Protein AF-A0A966XBM2-F1 (afdb_monomer)

pLDDT: mean 70.13, std 20.39, range [34.88, 97.75]

Mean predicted aligned error: 19.67 Å

Structure (mmCIF, N/CA/C/O backbone):
data_AF-A0A966XBM2-F1
#
_entry.id   AF-A0A966XBM2-F1
#
loop_
_atom_site.group_PDB
_atom_site.id
_atom_site.type_symbol
_atom_site.label_atom_id
_atom_site.label_alt_id
_atom_site.label_comp_id
_atom_site.label_asym_id
_atom_site.label_entity_id
_atom_site.label_seq_id
_atom_site.pdbx_PDB_ins_code
_atom_site.Cartn_x
_atom_site.Cartn_y
_atom_site.Cartn_z
_atom_site.occupancy
_atom_site.B_iso_or_equiv
_atom_site.auth_seq_id
_atom_site.auth_comp_id
_atom_site.auth_asym_id
_atom_site.auth_atom_id
_atom_site.pdbx_PDB_model_num
ATOM 1 N N . MET A 1 1 ? -5.635 20.442 56.366 1.00 36.25 1 MET A N 1
ATOM 2 C CA . MET A 1 1 ? -6.060 20.125 54.987 1.00 36.25 1 MET A CA 1
ATOM 3 C C . MET A 1 1 ? -4.787 20.020 54.170 1.00 36.25 1 MET A C 1
ATOM 5 O O . MET A 1 1 ? -4.228 21.053 53.834 1.00 36.25 1 MET A O 1
ATOM 9 N N . LEU A 1 2 ? -4.229 18.814 54.021 1.00 38.84 2 LEU A N 1
ATOM 10 C CA . LEU A 1 2 ? -3.021 18.627 53.216 1.00 38.84 2 LEU A CA 1
ATOM 11 C C . LEU A 1 2 ? -3.445 18.593 51.749 1.00 38.84 2 LEU A C 1
ATOM 13 O O . LEU A 1 2 ? -4.260 17.756 51.370 1.00 38.84 2 LEU A O 1
ATOM 17 N N . ASN A 1 3 ? -2.916 19.532 50.966 1.00 36.84 3 ASN A N 1
ATOM 18 C CA . ASN A 1 3 ? -2.888 19.429 49.517 1.00 36.84 3 ASN A CA 1
ATOM 19 C C . ASN A 1 3 ? -2.115 18.153 49.181 1.00 36.84 3 ASN A C 1
ATOM 21 O O . ASN A 1 3 ? -0.899 18.106 49.358 1.00 36.84 3 ASN A O 1
ATOM 25 N N . ASP A 1 4 ? -2.828 17.119 48.744 1.00 43.00 4 ASP A N 1
ATOM 26 C CA . ASP A 1 4 ? -2.216 16.023 48.007 1.00 43.00 4 ASP A CA 1
ATOM 27 C C . ASP A 1 4 ? -1.778 16.629 46.669 1.00 43.00 4 ASP A C 1
ATOM 29 O O . ASP A 1 4 ? -2.571 16.774 45.735 1.00 43.00 4 ASP A O 1
ATOM 33 N N . ASP A 1 5 ? -0.531 17.099 46.617 1.00 43.91 5 ASP A N 1
ATOM 34 C CA . ASP A 1 5 ? 0.162 17.397 45.370 1.00 43.91 5 ASP A CA 1
ATOM 35 C C . ASP A 1 5 ? 0.283 16.073 44.613 1.00 43.91 5 ASP A C 1
ATOM 37 O O . ASP A 1 5 ? 1.279 15.351 44.705 1.00 43.91 5 ASP A O 1
ATOM 41 N N . VAL A 1 6 ? -0.780 15.721 43.887 1.00 52.34 6 VAL A N 1
ATOM 42 C CA . VAL A 1 6 ? -0.784 14.605 42.952 1.00 52.34 6 VAL A CA 1
ATOM 43 C C . VAL A 1 6 ? 0.247 14.951 41.888 1.00 52.34 6 VAL A C 1
ATOM 45 O O . VAL A 1 6 ? -0.038 15.682 40.940 1.00 52.34 6 VAL A O 1
ATOM 48 N N . GLN A 1 7 ? 1.475 14.467 42.070 1.00 55.94 7 GLN A N 1
ATOM 49 C CA . GLN A 1 7 ? 2.556 14.673 41.120 1.00 55.94 7 GLN A CA 1
ATOM 50 C C . GLN A 1 7 ? 2.148 14.026 39.798 1.00 55.94 7 GLN A C 1
ATOM 52 O O . GLN A 1 7 ? 2.191 12.808 39.629 1.00 55.94 7 GLN A O 1
ATOM 57 N N . THR A 1 8 ? 1.693 14.840 38.852 1.00 58.38 8 THR A N 1
ATOM 58 C CA . THR A 1 8 ? 1.350 14.376 37.513 1.00 58.38 8 THR A CA 1
ATOM 59 C C . THR A 1 8 ? 2.615 14.331 36.675 1.00 58.38 8 THR A C 1
ATOM 61 O O . THR A 1 8 ? 3.201 15.374 36.378 1.00 58.38 8 THR A O 1
ATOM 64 N N . ARG A 1 9 ? 3.041 13.135 36.266 1.00 66.12 9 ARG A N 1
ATOM 65 C CA . ARG A 1 9 ? 4.157 12.983 35.327 1.00 66.12 9 ARG A CA 1
ATOM 66 C C . ARG A 1 9 ? 3.610 12.932 33.908 1.00 66.12 9 ARG A C 1
ATOM 68 O O . ARG A 1 9 ? 2.680 12.178 33.634 1.00 66.12 9 ARG A O 1
ATOM 75 N N . LEU A 1 10 ? 4.205 13.715 33.011 1.00 65.00 10 LEU A N 1
ATOM 76 C CA . LEU A 1 10 ? 3.988 13.581 31.573 1.00 65.00 10 LEU A CA 1
ATOM 77 C C . LEU A 1 10 ? 4.766 12.357 31.089 1.00 65.00 10 LEU A C 1
ATOM 79 O O . LEU A 1 10 ? 5.995 12.328 31.145 1.00 65.00 10 LEU A O 1
ATOM 83 N N . VAL A 1 11 ? 4.038 11.329 30.673 1.00 66.69 11 VAL A N 1
ATOM 84 C CA . VAL A 1 11 ? 4.583 10.052 30.196 1.00 66.69 11 VAL A CA 1
ATOM 85 C C . VAL A 1 11 ? 3.959 9.724 28.847 1.00 66.69 11 VAL A C 1
ATOM 87 O O . VAL A 1 11 ? 2.851 10.173 28.548 1.00 66.69 11 VAL A O 1
ATOM 90 N N . THR A 1 12 ? 4.643 8.960 28.001 1.00 71.69 12 THR A N 1
ATOM 91 C CA . THR A 1 12 ? 4.055 8.562 26.713 1.00 71.69 12 THR A CA 1
ATOM 92 C C . THR A 1 12 ? 2.796 7.717 26.928 1.00 71.69 12 THR A C 1
ATOM 94 O O . THR A 1 12 ? 2.625 7.088 27.970 1.00 71.69 12 THR A O 1
ATOM 97 N N . VAL A 1 13 ? 1.903 7.652 25.935 1.00 68.75 13 VAL A N 1
ATOM 98 C CA . VAL A 1 13 ? 0.671 6.838 26.034 1.00 68.75 13 VAL A CA 1
ATOM 99 C C . VAL A 1 13 ? 0.975 5.370 26.383 1.00 68.75 13 VAL A C 1
ATOM 101 O O . VAL A 1 13 ? 0.217 4.739 27.119 1.00 68.75 13 VAL A O 1
ATOM 104 N N . THR A 1 14 ? 2.089 4.831 25.881 1.00 69.06 14 THR A N 1
ATOM 105 C CA . THR A 1 14 ? 2.531 3.458 26.165 1.00 69.06 14 THR A CA 1
ATOM 106 C C . THR A 1 14 ? 3.013 3.308 27.605 1.00 69.06 14 THR A C 1
ATOM 108 O O . THR A 1 14 ? 2.628 2.361 28.281 1.00 69.06 14 THR A O 1
ATOM 111 N N . GLU A 1 15 ? 3.800 4.255 28.111 1.00 69.44 15 GLU A N 1
ATOM 112 C CA . GLU A 1 15 ? 4.239 4.238 29.512 1.00 69.44 15 GLU A CA 1
ATOM 113 C C . GLU A 1 15 ? 3.067 4.459 30.471 1.00 69.44 15 GLU A C 1
ATOM 115 O O . GLU A 1 15 ? 2.986 3.803 31.505 1.00 69.44 15 GLU A O 1
ATOM 120 N N . ALA A 1 16 ? 2.114 5.315 30.102 1.00 67.75 16 ALA A N 1
ATOM 121 C CA . ALA A 1 16 ? 0.881 5.516 30.850 1.00 67.75 16 ALA A CA 1
ATOM 122 C C . ALA A 1 16 ? 0.055 4.226 30.943 1.00 67.75 16 ALA A C 1
ATOM 124 O O . ALA A 1 16 ? -0.470 3.914 32.007 1.00 67.75 16 ALA A O 1
ATOM 125 N N . ALA A 1 17 ? -0.020 3.444 29.862 1.00 71.44 17 ALA A N 1
ATOM 126 C CA . ALA A 1 17 ? -0.691 2.146 29.860 1.00 71.44 17 ALA A CA 1
ATOM 127 C C . ALA A 1 17 ? -0.042 1.170 30.858 1.00 71.44 17 ALA A C 1
ATOM 129 O O . ALA A 1 17 ? -0.748 0.527 31.634 1.00 71.44 17 ALA A O 1
ATOM 130 N N . THR A 1 18 ? 1.293 1.134 30.900 1.00 72.81 18 THR A N 1
ATOM 131 C CA . THR A 1 18 ? 2.054 0.312 31.852 1.00 72.81 18 THR A CA 1
ATOM 132 C C . THR A 1 18 ? 1.859 0.771 33.297 1.00 72.81 18 THR A C 1
ATOM 134 O O . THR A 1 18 ? 1.573 -0.049 34.164 1.00 72.81 18 THR A O 1
ATOM 137 N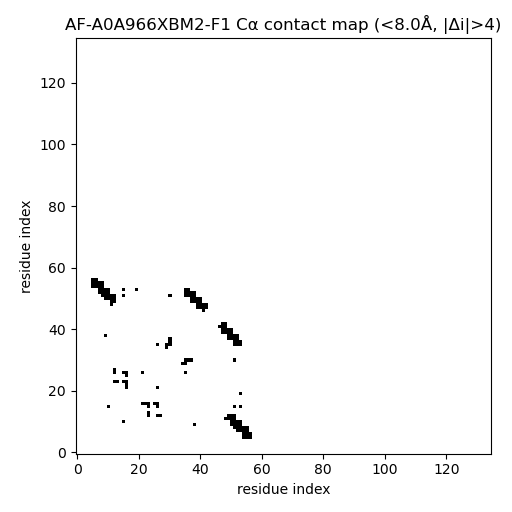 N . ILE A 1 19 ? 1.966 2.077 33.563 1.00 69.12 19 ILE A N 1
ATOM 138 C CA . ILE A 1 19 ? 1.825 2.646 34.915 1.00 69.12 19 ILE A CA 1
ATOM 139 C C . ILE A 1 19 ? 0.404 2.438 35.446 1.00 69.12 19 ILE A C 1
ATOM 141 O O . ILE A 1 19 ? 0.215 2.094 36.607 1.00 69.12 19 ILE A O 1
ATOM 145 N N . MET A 1 20 ? -0.601 2.619 34.590 1.00 68.88 20 MET A N 1
ATOM 146 C CA . MET A 1 20 ? -2.011 2.494 34.958 1.00 68.88 20 MET A CA 1
ATOM 147 C C . MET A 1 20 ? -2.544 1.057 34.851 1.00 68.88 20 MET A C 1
ATOM 149 O O . MET A 1 20 ? -3.743 0.858 35.043 1.00 68.88 20 MET A O 1
ATOM 153 N N . GLN A 1 21 ? -1.690 0.087 34.493 1.00 68.44 21 GLN A N 1
ATOM 154 C CA . GLN A 1 21 ? -2.044 -1.320 34.262 1.00 68.44 21 GLN A CA 1
ATOM 155 C C . GLN A 1 21 ? -3.293 -1.491 33.379 1.00 68.44 21 GLN A C 1
ATOM 157 O O . GLN A 1 21 ? -4.166 -2.320 33.635 1.00 68.44 21 GLN A O 1
ATOM 162 N N . CYS A 1 22 ? -3.411 -0.672 32.335 1.00 74.06 22 CYS A N 1
ATOM 163 C CA . CYS A 1 22 ? -4.566 -0.684 31.442 1.00 74.06 22 CYS A CA 1
ATOM 164 C C . CYS A 1 22 ? -4.129 -0.678 29.978 1.00 74.06 22 CYS A C 1
ATOM 166 O O . CYS A 1 22 ? -2.986 -0.372 29.653 1.00 74.06 22 CYS A O 1
ATOM 168 N N . SER A 1 23 ? -5.037 -1.024 29.065 1.00 74.38 23 SER A N 1
ATOM 169 C CA . SER A 1 23 ? -4.712 -1.007 27.639 1.00 74.38 23 SER A CA 1
ATOM 170 C C . SER A 1 23 ? -4.445 0.419 27.140 1.00 74.38 23 SER A C 1
ATOM 172 O O . SER A 1 23 ? -5.081 1.381 27.575 1.00 74.38 23 SER A O 1
ATOM 174 N N . VAL A 1 24 ? -3.562 0.557 26.146 1.00 73.69 24 VAL A N 1
ATOM 175 C CA . VAL A 1 24 ? -3.304 1.827 25.433 1.00 73.69 24 VAL A CA 1
ATOM 176 C C . VAL A 1 24 ? -4.606 2.455 24.919 1.00 73.69 24 VAL A C 1
ATOM 178 O O . VAL A 1 24 ? -4.778 3.674 24.939 1.00 73.69 24 VAL A O 1
ATOM 181 N N . GLU A 1 25 ? -5.560 1.627 24.496 1.00 69.94 25 GLU A N 1
ATOM 182 C CA . GLU A 1 25 ? -6.883 2.073 24.066 1.00 69.94 25 GLU A CA 1
ATOM 183 C C . GLU A 1 25 ? -7.703 2.670 25.216 1.00 69.94 25 GLU A C 1
ATOM 185 O O . GLU A 1 25 ? -8.368 3.690 25.032 1.00 69.94 25 GLU A O 1
ATOM 190 N N . THR A 1 26 ? -7.598 2.108 26.422 1.00 71.81 26 THR A N 1
ATOM 191 C CA . THR A 1 26 ? -8.219 2.670 27.627 1.00 71.81 26 THR A CA 1
ATOM 192 C C . THR A 1 26 ? -7.622 4.030 27.969 1.00 71.81 26 THR A C 1
ATOM 194 O O . THR A 1 26 ? -8.379 4.957 28.260 1.00 71.81 26 THR A O 1
ATOM 197 N N . VAL A 1 27 ? -6.300 4.192 27.853 1.00 73.19 27 VAL A N 1
ATOM 198 C CA . VAL A 1 27 ? -5.632 5.492 28.035 1.00 73.19 27 VAL A CA 1
ATOM 199 C C . VAL A 1 27 ? -6.121 6.502 26.991 1.00 73.19 27 VAL A C 1
ATOM 201 O O . VAL A 1 27 ? -6.542 7.600 27.349 1.00 73.19 27 VAL A O 1
ATOM 204 N N . ARG A 1 28 ? -6.179 6.128 25.705 1.00 73.75 28 ARG A N 1
ATOM 205 C CA . ARG A 1 28 ? -6.711 6.992 24.630 1.00 73.75 28 ARG A CA 1
ATOM 206 C C . ARG A 1 28 ? -8.189 7.331 24.811 1.00 73.75 28 ARG A C 1
ATOM 208 O O . ARG A 1 28 ? -8.612 8.436 24.484 1.00 73.75 28 ARG A O 1
ATOM 215 N N . ARG A 1 29 ? -8.997 6.390 25.301 1.00 71.88 29 ARG A N 1
ATOM 216 C CA . ARG A 1 29 ? -10.410 6.623 25.627 1.00 71.88 29 ARG A CA 1
ATOM 217 C C . ARG A 1 29 ? -10.540 7.628 26.767 1.00 71.88 29 ARG A C 1
ATOM 219 O O . ARG A 1 29 ? -11.332 8.549 26.636 1.00 71.88 29 ARG A O 1
ATOM 226 N N . ARG A 1 30 ? -9.723 7.497 27.817 1.00 71.75 30 ARG A N 1
ATOM 227 C CA . ARG A 1 30 ? -9.696 8.426 28.959 1.00 71.75 30 ARG A CA 1
ATOM 228 C C . ARG A 1 30 ? -9.177 9.820 28.592 1.00 71.75 30 ARG A C 1
ATOM 230 O O . ARG A 1 30 ? -9.670 10.804 29.130 1.00 71.75 30 ARG A O 1
ATOM 237 N N . LEU A 1 31 ? -8.242 9.910 27.646 1.00 76.06 31 LEU A N 1
ATOM 238 C CA . LEU A 1 31 ? -7.826 11.179 27.040 1.00 76.06 31 LEU A CA 1
ATOM 239 C C . LEU A 1 31 ? -8.974 11.838 26.262 1.00 76.06 31 LEU A C 1
ATOM 241 O O . LEU A 1 31 ? -9.220 13.029 26.409 1.00 76.06 31 LEU A O 1
ATOM 245 N N . ARG A 1 32 ? -9.703 11.059 25.450 1.00 71.38 32 ARG A N 1
ATOM 246 C CA . ARG A 1 32 ? -10.858 11.558 24.682 1.00 71.38 32 ARG A CA 1
ATOM 247 C C . ARG A 1 32 ? -12.032 11.965 25.570 1.00 71.38 32 ARG A C 1
ATOM 249 O O . ARG A 1 32 ? -12.725 12.914 25.233 1.00 71.38 32 ARG A O 1
ATOM 256 N N . SER A 1 33 ? -12.253 11.270 26.686 1.00 72.00 33 SER A N 1
ATOM 257 C CA . SER A 1 33 ? -13.309 11.601 27.649 1.00 72.00 33 SER A CA 1
ATOM 258 C C . SER A 1 33 ? -12.940 12.748 28.594 1.00 72.00 33 SER A C 1
ATOM 260 O O . SER A 1 33 ? -13.733 13.073 29.470 1.00 72.00 33 SER A O 1
ATOM 262 N N . GLY A 1 34 ? -11.741 13.333 28.464 1.00 65.06 34 GLY A N 1
ATOM 263 C CA . GLY A 1 34 ? -11.263 14.415 29.333 1.00 65.06 34 GLY A CA 1
ATOM 264 C C . GLY A 1 34 ? -10.953 13.978 30.768 1.00 65.06 34 GLY A C 1
ATOM 265 O O . GLY A 1 34 ? -10.727 14.816 31.631 1.00 65.06 34 GLY A O 1
ATOM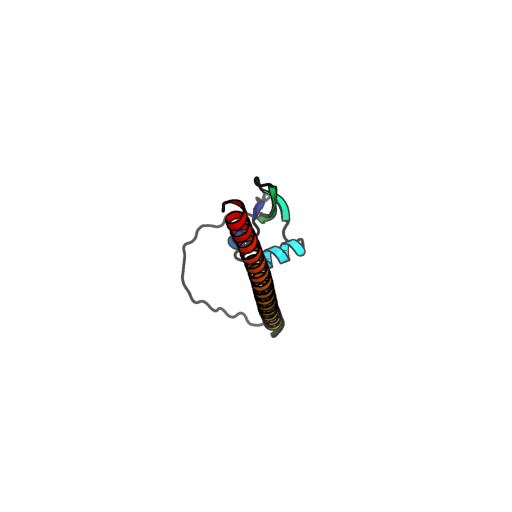 266 N N . THR A 1 35 ? -10.940 12.669 31.037 1.00 68.00 35 THR A N 1
ATOM 267 C CA . THR A 1 35 ? -10.627 12.100 32.357 1.00 68.00 35 THR A CA 1
ATOM 268 C C . THR A 1 35 ? -9.119 12.049 32.614 1.00 68.00 35 THR A C 1
ATOM 270 O O . THR A 1 35 ? -8.687 12.025 33.761 1.00 68.00 35 THR A O 1
ATOM 273 N N . LEU A 1 36 ? -8.312 12.024 31.549 1.00 68.69 36 LEU A N 1
ATOM 274 C CA . LEU A 1 36 ? -6.863 12.210 31.596 1.00 68.69 36 LEU A CA 1
ATOM 275 C C . LEU A 1 36 ? -6.485 13.432 30.764 1.00 68.69 36 LEU A C 1
ATOM 277 O O . LEU A 1 36 ? -7.001 13.623 29.662 1.00 68.69 36 LEU A O 1
ATOM 281 N N . THR A 1 37 ? -5.532 14.214 31.260 1.00 68.31 37 THR A N 1
ATOM 282 C CA . THR A 1 37 ? -5.020 15.385 30.546 1.00 68.31 37 THR A CA 1
ATOM 283 C C . THR A 1 37 ? -3.862 14.964 29.648 1.00 68.31 37 THR A C 1
ATOM 285 O O . THR A 1 37 ? -2.832 14.487 30.122 1.00 68.31 37 THR A O 1
ATOM 288 N N . GLY A 1 38 ? -4.028 15.121 28.336 1.00 66.94 38 GLY A N 1
ATOM 289 C CA . GLY A 1 38 ? -2.974 14.887 27.352 1.00 66.94 38 GLY A CA 1
ATOM 290 C C . GLY A 1 38 ? -2.408 16.201 26.838 1.00 66.94 38 GLY A C 1
ATOM 291 O O . GLY A 1 38 ? -3.165 17.099 26.477 1.00 66.94 38 GLY A O 1
ATOM 292 N N . ARG A 1 39 ? -1.084 16.305 26.761 1.00 65.19 39 ARG A N 1
ATOM 293 C CA . ARG A 1 39 ? -0.384 17.397 26.089 1.00 65.19 39 ARG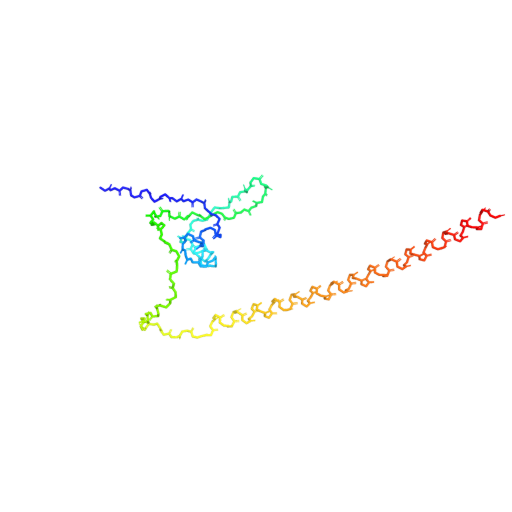 A CA 1
ATOM 294 C C . ARG A 1 39 ? 0.297 16.845 24.843 1.00 65.19 39 ARG A C 1
ATOM 296 O O . ARG A 1 39 ? 1.010 15.847 24.911 1.00 65.19 39 ARG A O 1
ATOM 303 N N . ARG A 1 40 ? 0.075 17.490 23.698 1.00 58.09 40 ARG A N 1
ATOM 304 C CA . ARG A 1 40 ? 0.917 17.267 22.519 1.00 58.09 40 ARG A CA 1
ATOM 305 C C . ARG A 1 40 ? 2.269 17.899 22.795 1.00 58.09 40 ARG A C 1
ATOM 307 O O . ARG A 1 40 ? 2.326 19.100 23.060 1.00 58.09 40 ARG A O 1
ATOM 314 N N . ASP A 1 41 ? 3.309 17.085 22.767 1.00 58.81 41 ASP A N 1
ATOM 315 C CA . ASP A 1 41 ? 4.680 17.541 22.909 1.00 58.81 41 ASP A CA 1
ATOM 316 C C . ASP A 1 41 ? 5.456 17.240 21.628 1.00 58.81 41 ASP A C 1
ATOM 318 O O . ASP A 1 41 ? 5.126 16.315 20.879 1.00 58.81 41 ASP A O 1
ATOM 322 N N . VAL A 1 42 ? 6.468 18.049 21.348 1.00 53.53 42 VAL A N 1
ATOM 323 C CA . VAL A 1 42 ? 7.355 17.832 20.207 1.00 53.53 42 VAL A CA 1
ATOM 324 C C . VAL A 1 42 ? 8.621 17.212 20.770 1.00 53.53 42 VAL A C 1
ATOM 326 O O . VAL A 1 42 ? 9.393 17.871 21.462 1.00 53.53 42 VAL A O 1
ATOM 329 N N . ASN A 1 43 ? 8.838 15.927 20.491 1.00 58.91 43 ASN A N 1
ATOM 330 C CA . ASN A 1 43 ? 10.074 15.270 20.904 1.00 58.91 43 ASN A CA 1
ATOM 331 C C . ASN A 1 43 ? 11.275 15.961 20.240 1.00 58.91 43 ASN A C 1
ATOM 333 O O . ASN A 1 43 ? 11.146 16.511 19.148 1.00 58.91 43 ASN A O 1
ATOM 337 N N . GLY A 1 44 ? 12.468 15.859 20.839 1.00 48.06 44 GLY A N 1
ATOM 338 C CA . GLY A 1 44 ? 13.704 16.503 20.353 1.00 48.06 44 GLY A CA 1
ATOM 339 C C . GLY A 1 44 ? 14.135 16.165 18.913 1.00 48.06 44 GLY A C 1
ATOM 340 O O . GLY A 1 44 ? 15.082 16.748 18.403 1.00 48.06 44 GLY A O 1
ATOM 341 N N . THR A 1 45 ? 13.434 15.250 18.237 1.00 59.34 45 THR A N 1
ATOM 342 C CA . THR A 1 45 ? 13.583 14.899 16.813 1.00 59.34 45 THR A CA 1
ATOM 343 C C . THR A 1 45 ? 12.537 15.581 15.908 1.00 59.34 45 THR A C 1
ATOM 345 O O . THR A 1 45 ? 12.394 15.208 14.747 1.00 59.34 45 THR A O 1
ATOM 348 N N . GLY A 1 46 ? 11.748 16.530 16.426 1.00 47.38 46 GLY A N 1
ATOM 349 C CA . GLY A 1 46 ? 10.710 17.250 15.677 1.00 47.38 46 GLY A CA 1
ATOM 350 C C . GLY A 1 46 ? 9.426 16.452 15.409 1.00 47.38 46 GLY A C 1
ATOM 351 O O . GLY A 1 46 ? 8.610 16.872 14.596 1.00 47.38 46 GLY A O 1
ATOM 352 N N . ARG A 1 47 ? 9.232 15.294 16.061 1.00 48.62 47 ARG A N 1
ATOM 353 C CA . ARG A 1 47 ? 8.013 14.475 15.924 1.00 48.62 47 ARG A CA 1
ATOM 354 C C . ARG A 1 47 ? 7.017 14.773 17.036 1.00 48.62 47 ARG A C 1
ATOM 356 O O . ARG A 1 47 ? 7.382 14.773 18.210 1.00 48.62 47 ARG A O 1
ATOM 363 N N . GLU A 1 48 ? 5.756 14.950 16.654 1.00 53.09 48 GLU A N 1
ATOM 364 C CA . GLU A 1 48 ? 4.641 15.110 17.586 1.00 53.09 48 GLU A CA 1
ATOM 365 C C . GLU A 1 48 ? 4.386 13.802 18.344 1.00 53.09 48 GLU A C 1
ATOM 367 O O . GLU A 1 48 ? 4.054 12.770 17.750 1.00 53.09 48 GLU A O 1
ATOM 372 N N . VAL A 1 49 ? 4.527 13.840 19.667 1.00 58.41 49 VAL A N 1
ATOM 373 C CA . VAL A 1 49 ? 4.229 12.722 20.561 1.00 58.41 49 VAL A CA 1
ATOM 374 C C . VAL A 1 49 ? 3.194 13.164 21.588 1.00 58.41 49 VAL A C 1
ATOM 376 O O . VAL A 1 49 ? 3.255 14.245 22.166 1.00 58.41 49 VAL A O 1
ATOM 379 N N . TRP A 1 50 ? 2.184 12.321 21.787 1.00 60.38 50 TRP A N 1
ATOM 380 C CA . TRP A 1 50 ? 1.155 12.555 22.792 1.00 60.38 50 TRP A CA 1
ATOM 381 C C . TRP A 1 50 ? 1.674 12.136 24.166 1.00 60.38 50 TRP A C 1
ATOM 383 O O . TRP A 1 50 ? 1.850 10.943 24.434 1.00 60.38 50 TRP A O 1
ATOM 393 N N . SER A 1 51 ? 1.877 13.123 25.031 1.00 65.56 51 SER A N 1
ATOM 394 C CA . SER A 1 51 ? 2.247 12.940 26.430 1.00 65.56 51 SER A CA 1
ATOM 395 C C . SER A 1 51 ? 0.991 12.980 27.297 1.00 65.56 51 SER A C 1
ATOM 397 O O . SER A 1 51 ? 0.132 13.844 27.137 1.00 65.56 51 SER A O 1
ATOM 399 N N . VAL A 1 52 ? 0.855 12.031 28.214 1.00 64.50 52 VAL A N 1
ATOM 400 C CA . VAL A 1 52 ? -0.288 11.875 29.118 1.00 64.50 52 VAL A CA 1
ATOM 401 C C . VAL A 1 52 ? 0.164 12.223 30.524 1.00 64.50 52 VAL A C 1
ATOM 403 O O . VAL A 1 52 ? 1.145 11.664 31.010 1.00 64.50 52 VAL A O 1
ATOM 406 N N . ALA A 1 53 ? -0.546 13.138 31.176 1.00 63.41 53 ALA A N 1
ATOM 407 C CA . ALA A 1 53 ? -0.360 13.427 32.587 1.00 63.41 53 ALA A CA 1
ATOM 408 C C . ALA A 1 53 ? -0.995 12.293 33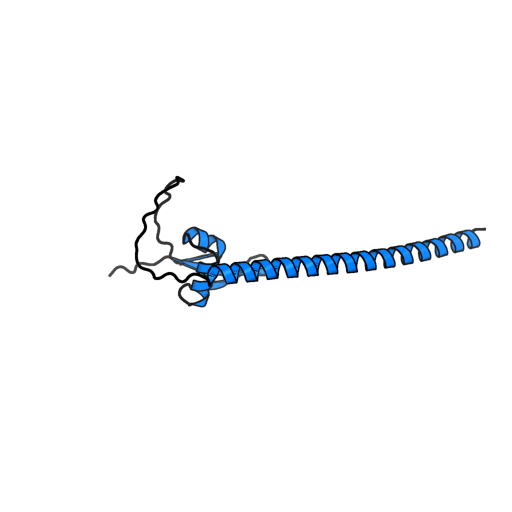.401 1.00 63.41 53 ALA A C 1
ATOM 410 O O . ALA A 1 53 ? -2.220 12.184 33.481 1.00 63.41 53 ALA A O 1
ATOM 411 N N . VAL A 1 54 ? -0.160 11.420 33.963 1.00 62.19 54 VAL A N 1
ATOM 412 C CA . VAL A 1 54 ? -0.606 10.321 34.827 1.00 62.19 54 VAL A CA 1
ATOM 413 C C . VAL A 1 54 ? -0.341 10.707 36.282 1.00 62.19 54 VAL A C 1
ATOM 415 O O . VAL A 1 54 ? 0.769 11.159 36.581 1.00 62.19 54 VAL A O 1
ATOM 418 N N . PRO A 1 55 ? -1.323 10.552 37.191 1.00 59.38 55 PRO A N 1
ATOM 419 C CA . PRO A 1 55 ? -1.101 10.758 38.615 1.00 59.38 55 PRO A CA 1
ATOM 420 C C . PRO A 1 55 ? -0.115 9.703 39.128 1.00 59.38 55 PRO A C 1
ATOM 422 O O . PRO A 1 55 ? -0.392 8.504 39.080 1.00 59.38 55 PRO A O 1
ATOM 425 N N . VAL A 1 56 ? 1.058 10.140 39.588 1.00 54.66 56 VAL A N 1
ATOM 426 C CA . VAL A 1 56 ? 2.045 9.260 40.214 1.00 54.66 56 VAL A CA 1
ATOM 427 C C . VAL A 1 56 ? 1.622 9.065 41.664 1.00 54.66 56 VAL A C 1
ATOM 429 O O . VAL A 1 56 ? 2.095 9.757 42.557 1.00 54.66 56 VAL A O 1
ATOM 432 N N . THR A 1 57 ? 0.709 8.133 41.924 1.00 46.56 57 THR A N 1
ATOM 433 C CA . THR A 1 57 ? 0.601 7.575 43.276 1.00 46.56 57 THR A CA 1
ATOM 434 C C . THR A 1 57 ? 1.788 6.634 43.479 1.00 46.56 57 THR A C 1
ATOM 436 O O . THR A 1 57 ? 1.901 5.653 42.736 1.00 46.56 57 THR A O 1
ATOM 439 N N . PRO A 1 58 ? 2.697 6.899 44.432 1.00 42.00 58 PRO A N 1
ATOM 440 C CA . PRO A 1 58 ? 3.784 5.982 44.721 1.00 42.00 58 PRO A CA 1
ATOM 441 C C . PRO A 1 58 ? 3.193 4.759 45.423 1.00 42.00 58 PRO A C 1
ATOM 443 O O . PRO A 1 58 ? 2.753 4.838 46.566 1.00 42.00 58 PRO A O 1
ATOM 446 N N . SER A 1 59 ? 3.159 3.610 44.756 1.00 39.06 59 SER A N 1
ATOM 447 C CA . SER A 1 59 ? 2.945 2.345 45.458 1.00 39.06 59 SER A CA 1
ATOM 448 C C . SER A 1 59 ? 3.718 1.220 44.778 1.00 39.06 59 SER A C 1
ATOM 450 O O . SER A 1 59 ? 3.926 1.265 43.564 1.00 39.06 59 SER A O 1
ATOM 452 N N . PRO A 1 60 ? 4.293 0.313 45.578 1.00 41.03 60 PRO A N 1
ATOM 453 C CA . PRO A 1 60 ? 5.682 -0.083 45.444 1.00 41.03 60 PRO A CA 1
ATOM 454 C C . PRO A 1 60 ? 5.880 -1.167 44.390 1.00 41.03 60 PRO A C 1
ATOM 456 O O . PRO A 1 60 ? 4.978 -1.938 44.074 1.00 41.03 60 PRO A O 1
ATOM 459 N N . ARG A 1 61 ? 7.128 -1.257 43.913 1.00 45.78 61 ARG A N 1
ATOM 460 C CA . ARG A 1 61 ? 7.712 -2.497 43.388 1.00 45.78 61 ARG A CA 1
ATOM 461 C C . ARG A 1 61 ? 7.221 -3.677 44.228 1.00 45.78 61 ARG A C 1
ATOM 463 O O . ARG A 1 61 ? 7.630 -3.801 45.379 1.00 45.78 61 ARG A O 1
ATOM 470 N N . VAL A 1 62 ? 6.415 -4.547 43.636 1.00 38.81 62 VAL A N 1
ATOM 471 C CA . VAL A 1 62 ? 6.264 -5.923 44.100 1.00 38.81 62 VAL A CA 1
ATOM 472 C C . VAL A 1 62 ? 6.387 -6.830 42.880 1.00 38.81 62 VAL A C 1
ATOM 474 O O . VAL A 1 62 ? 5.930 -6.505 41.786 1.00 38.81 62 VAL A O 1
ATOM 477 N N . GLU A 1 63 ? 7.157 -7.880 43.109 1.00 35.22 63 GLU A N 1
ATOM 478 C CA . GLU A 1 63 ? 7.776 -8.855 42.219 1.00 35.22 63 GLU A CA 1
ATOM 479 C C . GLU A 1 63 ? 6.842 -9.615 41.258 1.00 35.22 63 GLU A C 1
ATOM 481 O O . GLU A 1 63 ? 5.619 -9.538 41.383 1.00 35.22 63 GLU A O 1
ATOM 486 N N . PRO A 1 64 ? 7.401 -10.338 40.263 1.00 54.16 64 PRO A N 1
ATOM 487 C CA . PRO A 1 64 ? 6.600 -11.020 39.258 1.00 54.16 64 PRO A CA 1
ATOM 488 C C . PRO A 1 64 ? 6.020 -12.361 39.752 1.00 54.16 64 PRO A C 1
ATOM 490 O O . PRO A 1 64 ? 6.694 -13.115 40.448 1.00 54.16 64 PRO A O 1
ATOM 493 N N . ALA A 1 65 ? 4.833 -12.681 39.210 1.00 37.62 65 ALA A N 1
ATOM 494 C CA . ALA A 1 65 ? 4.153 -13.992 39.144 1.00 37.62 65 ALA A CA 1
ATOM 495 C C . ALA A 1 65 ? 3.372 -14.453 40.405 1.00 37.62 65 ALA A C 1
ATOM 497 O O . ALA A 1 65 ? 3.626 -13.931 41.487 1.00 37.62 65 ALA A O 1
ATOM 498 N N . PRO A 1 66 ? 2.439 -15.439 40.321 1.00 43.50 66 PRO A N 1
ATOM 499 C CA . PRO A 1 66 ? 1.992 -16.243 39.175 1.00 43.50 66 PRO A CA 1
ATOM 500 C C . PRO A 1 66 ? 0.451 -16.275 38.976 1.00 43.50 66 PRO A C 1
ATOM 502 O O . PRO A 1 66 ? -0.316 -15.524 39.567 1.00 43.50 66 PRO A O 1
ATOM 505 N N . GLU A 1 67 ? 0.038 -17.142 38.057 1.00 49.75 67 GLU A N 1
ATOM 506 C CA . GLU A 1 67 ? -1.306 -17.444 37.570 1.00 49.75 67 GLU A CA 1
ATOM 507 C C . GLU A 1 67 ? -2.378 -17.752 38.651 1.00 49.75 67 GLU A C 1
ATOM 509 O O . GLU A 1 67 ? -2.075 -18.208 39.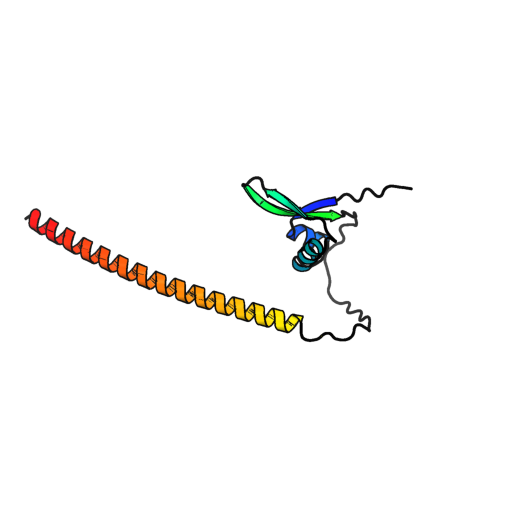747 1.00 49.75 67 GLU A O 1
ATOM 514 N N . HIS A 1 68 ? -3.651 -17.638 38.238 1.00 42.81 68 HIS A N 1
ATOM 515 C CA . HIS A 1 68 ? -4.874 -18.170 38.871 1.00 42.81 68 HIS A CA 1
ATOM 516 C C . HIS A 1 68 ? -5.420 -17.477 40.135 1.00 42.81 68 HIS A C 1
ATOM 518 O O . HIS A 1 68 ? -5.250 -17.948 41.252 1.00 42.81 68 HIS A O 1
ATOM 524 N N . ALA A 1 69 ? -6.291 -16.483 39.936 1.00 34.88 69 ALA A N 1
ATOM 525 C CA . ALA A 1 69 ? -7.446 -16.275 40.814 1.00 34.88 69 ALA A CA 1
ATOM 526 C C . ALA 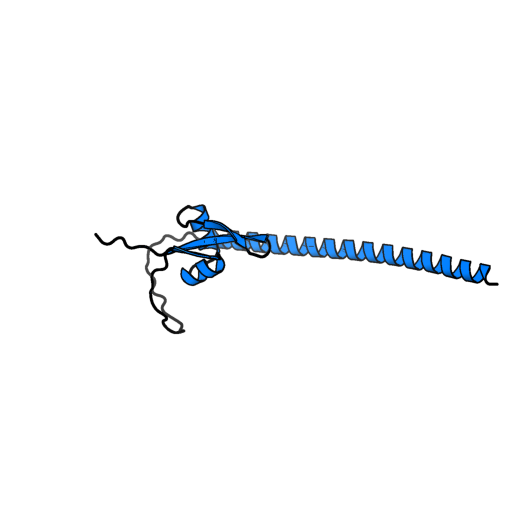A 1 69 ? -8.597 -15.638 40.022 1.00 34.88 69 ALA A C 1
ATOM 528 O O . ALA A 1 69 ? -8.743 -14.421 39.932 1.00 34.88 69 ALA A O 1
ATOM 529 N N . ARG A 1 70 ? -9.416 -16.496 39.403 1.00 48.00 70 ARG A N 1
ATOM 530 C CA . ARG A 1 70 ? -10.774 -16.133 38.998 1.00 48.00 70 ARG A CA 1
ATOM 531 C C . ARG A 1 70 ? -11.580 -15.917 40.277 1.00 48.00 70 ARG A C 1
ATOM 533 O O . ARG A 1 70 ? -12.037 -16.888 40.871 1.00 48.00 70 ARG A O 1
ATOM 540 N N . THR A 1 71 ? -11.790 -14.672 40.673 1.00 35.38 71 THR A N 1
ATOM 541 C CA . THR A 1 71 ? -12.878 -14.331 41.593 1.00 35.38 71 THR A CA 1
ATOM 542 C C . THR A 1 71 ? -13.966 -13.672 40.767 1.00 35.38 71 THR A C 1
ATOM 544 O O . THR A 1 71 ? -13.900 -12.497 40.417 1.00 35.38 71 THR A O 1
ATOM 547 N N . ALA A 1 72 ? -14.933 -14.498 40.375 1.00 47.47 72 ALA A N 1
ATOM 548 C CA . ALA A 1 72 ? -16.184 -14.057 39.795 1.00 47.47 72 ALA A CA 1
ATOM 549 C C . ALA A 1 72 ? -16.924 -13.185 40.820 1.00 47.47 72 ALA A C 1
ATOM 551 O O . ALA A 1 72 ? -17.244 -13.653 41.911 1.00 47.47 72 ALA A O 1
ATOM 552 N N . SER A 1 73 ? -17.193 -11.932 40.456 1.00 35.59 73 SER A N 1
ATOM 553 C CA . SER A 1 73 ? -18.295 -11.161 41.029 1.00 35.59 73 SER A CA 1
ATOM 554 C C . SER A 1 73 ? -19.449 -11.227 40.022 1.00 35.59 73 SER A C 1
ATOM 556 O O . SER A 1 73 ? -19.216 -10.909 38.853 1.00 35.59 73 SER A O 1
ATOM 558 N N . PRO A 1 74 ? -20.648 -11.684 40.422 1.00 52.94 74 PRO A N 1
ATOM 559 C CA . PRO A 1 74 ? -21.812 -11.757 39.548 1.00 52.94 74 PRO A CA 1
ATOM 560 C C . PRO A 1 74 ? -22.474 -10.376 39.421 1.00 52.94 74 PRO A C 1
ATOM 562 O O . PRO A 1 74 ? -22.241 -9.498 40.248 1.00 52.94 74 PRO A O 1
ATOM 565 N N . ASP A 1 75 ? -23.302 -10.224 38.389 1.00 39.72 75 ASP A N 1
ATOM 566 C CA . ASP A 1 75 ? -24.047 -9.022 37.984 1.00 39.72 75 ASP A CA 1
ATOM 567 C C . ASP A 1 75 ? -23.256 -7.897 37.301 1.00 39.72 75 ASP A C 1
ATOM 569 O O . ASP A 1 75 ? -23.129 -6.769 37.776 1.00 39.72 75 ASP A O 1
ATOM 573 N N . ALA A 1 76 ? -22.867 -8.170 36.058 1.00 39.16 76 ALA A N 1
ATOM 574 C CA . ALA A 1 76 ? -23.201 -7.247 34.979 1.00 39.16 76 ALA A CA 1
ATOM 575 C C . ALA A 1 76 ? -23.927 -8.055 33.892 1.00 39.16 76 ALA A C 1
ATOM 577 O O . ALA A 1 76 ? -23.433 -9.128 33.537 1.00 39.16 76 ALA A O 1
ATOM 578 N N . PRO A 1 77 ? -25.090 -7.603 33.388 1.00 43.41 77 PRO A N 1
ATOM 579 C CA . PRO A 1 77 ? -25.778 -8.306 32.320 1.00 43.41 77 PRO A CA 1
ATOM 580 C C . PRO A 1 77 ? -24.858 -8.354 31.103 1.00 43.41 77 PRO A C 1
ATOM 582 O O . PRO A 1 77 ? -24.302 -7.332 30.692 1.00 43.41 77 PRO A O 1
ATOM 585 N N . ASP A 1 78 ? -24.694 -9.565 30.577 1.00 44.59 78 ASP A N 1
ATOM 586 C CA . ASP A 1 78 ? -24.053 -9.863 29.309 1.00 44.59 78 ASP A CA 1
ATOM 587 C C . ASP A 1 78 ? -24.414 -8.792 28.269 1.00 44.59 78 ASP A C 1
ATOM 589 O O . ASP A 1 78 ? -25.553 -8.691 27.811 1.00 44.59 78 ASP A O 1
ATOM 593 N N . ALA A 1 79 ? -23.421 -7.997 27.877 1.00 46.94 79 ALA A N 1
ATOM 594 C CA . ALA A 1 79 ? -23.389 -7.387 26.560 1.00 46.94 79 ALA A CA 1
ATOM 595 C C . ALA A 1 79 ? -22.480 -8.274 25.701 1.00 46.94 79 ALA A C 1
ATOM 597 O O . ALA A 1 79 ? -21.283 -7.981 25.578 1.00 46.94 79 ALA A O 1
ATOM 598 N N . PRO A 1 80 ? -22.988 -9.392 25.151 1.00 48.62 80 PRO A N 1
ATOM 599 C CA . PRO A 1 80 ? -22.248 -10.099 24.135 1.00 48.62 80 PRO A CA 1
ATOM 600 C C . PRO A 1 80 ? -22.283 -9.237 22.860 1.00 48.62 80 PRO A C 1
ATOM 602 O O . PRO A 1 80 ? -23.142 -8.378 22.676 1.00 48.62 80 PRO A O 1
ATOM 605 N N . ASP A 1 81 ? -21.313 -9.451 21.984 1.00 52.06 81 ASP A N 1
ATOM 606 C CA . ASP A 1 81 ? -21.343 -9.074 20.563 1.00 52.06 81 ASP A CA 1
ATOM 607 C C . ASP A 1 81 ? -20.730 -7.738 20.127 1.00 52.06 81 ASP A C 1
ATOM 609 O O . ASP A 1 81 ? -20.276 -7.646 18.991 1.00 52.06 81 ASP A O 1
ATOM 613 N N . GLY A 1 82 ? -20.565 -6.723 20.978 1.00 50.69 82 GLY A N 1
ATOM 614 C CA . GLY A 1 82 ? -19.930 -5.469 20.522 1.00 50.69 82 GLY A CA 1
ATOM 615 C C . GLY A 1 82 ? -18.431 -5.615 20.195 1.00 50.69 82 GLY A C 1
ATOM 616 O O . GLY A 1 82 ? -17.946 -5.175 19.151 1.00 50.69 82 GLY A O 1
ATOM 617 N N . SER A 1 83 ? -17.684 -6.258 21.097 1.00 54.62 83 SER A N 1
ATOM 618 C CA . SER A 1 83 ? -16.219 -6.388 21.017 1.00 54.62 83 SER A CA 1
ATOM 619 C C . SER A 1 83 ? -15.769 -7.392 19.948 1.00 54.62 83 SER A C 1
ATOM 621 O O . SER A 1 83 ? -14.843 -7.128 19.182 1.00 54.62 83 SER A O 1
ATOM 623 N N . THR A 1 84 ? -16.457 -8.528 19.835 1.00 59.56 84 THR A N 1
ATOM 624 C CA . THR A 1 84 ? -16.178 -9.566 18.831 1.00 59.56 84 THR A CA 1
ATOM 625 C C . THR A 1 84 ? -16.471 -9.087 17.412 1.00 59.56 84 THR A C 1
ATOM 627 O O . THR A 1 84 ? -15.675 -9.362 16.512 1.00 59.56 84 THR A O 1
ATOM 630 N N . VAL A 1 85 ? -17.539 -8.308 17.212 1.00 64.56 85 VAL A N 1
ATOM 631 C CA . VAL A 1 85 ? -17.859 -7.698 15.910 1.00 64.56 85 VAL A CA 1
ATOM 632 C C . VAL A 1 85 ? -16.815 -6.650 15.516 1.00 64.56 85 VAL A C 1
ATOM 634 O O . VAL A 1 85 ? -16.353 -6.655 14.376 1.00 64.56 85 VAL A O 1
ATOM 637 N N . LEU A 1 86 ? -16.361 -5.808 16.452 1.00 73.06 86 LEU A N 1
ATOM 638 C CA . LEU A 1 86 ? -15.285 -4.834 16.208 1.00 73.06 86 LEU A CA 1
ATOM 639 C C . LEU A 1 86 ? -13.950 -5.506 15.858 1.00 73.06 86 LEU A C 1
ATOM 641 O O . LEU A 1 86 ? -13.276 -5.082 14.920 1.00 73.06 86 LEU A O 1
ATOM 645 N N . VAL A 1 87 ? -13.576 -6.574 16.569 1.00 80.75 87 VAL A N 1
ATOM 646 C CA . VAL A 1 87 ? -12.358 -7.344 16.265 1.00 80.75 87 VAL A CA 1
ATOM 647 C C . VAL A 1 87 ? -12.475 -8.044 14.909 1.00 80.75 87 VAL A C 1
ATOM 649 O O . VAL A 1 87 ? -11.501 -8.067 14.157 1.00 80.75 87 VAL A O 1
ATOM 652 N N . GLY A 1 88 ? -13.651 -8.576 14.567 1.00 78.81 88 GLY A N 1
ATOM 653 C CA . GLY A 1 88 ? -13.922 -9.160 13.252 1.00 78.81 88 GLY A CA 1
ATOM 654 C C . GLY A 1 88 ? -13.800 -8.135 12.124 1.00 78.81 88 GLY A C 1
ATOM 655 O O . GLY A 1 88 ? -13.081 -8.373 11.156 1.00 78.81 88 GLY A O 1
ATOM 656 N N . ALA A 1 89 ? -14.416 -6.963 12.287 1.00 81.12 89 ALA A N 1
ATOM 657 C CA . ALA A 1 89 ? -14.335 -5.868 11.323 1.00 81.12 89 ALA A CA 1
ATOM 658 C C . ALA A 1 89 ? -12.899 -5.348 11.157 1.00 81.12 89 ALA A C 1
ATOM 660 O O . ALA A 1 89 ? -12.455 -5.092 10.038 1.00 81.12 89 ALA A O 1
ATOM 661 N N . LEU A 1 90 ? -12.140 -5.243 12.252 1.00 88.06 90 LEU A N 1
ATOM 662 C CA . LEU A 1 90 ? -10.746 -4.811 12.197 1.00 88.06 90 LEU A CA 1
ATOM 663 C C . LEU A 1 90 ? -9.849 -5.852 11.515 1.00 88.06 90 LEU A C 1
ATOM 665 O O . LEU A 1 90 ? -8.980 -5.478 10.732 1.00 88.06 90 LEU A O 1
ATOM 669 N N . ARG A 1 91 ? -10.068 -7.149 11.769 1.00 88.31 91 ARG A N 1
ATOM 670 C CA . ARG A 1 91 ? -9.359 -8.232 11.067 1.00 88.31 91 ARG A CA 1
ATOM 671 C C . ARG A 1 91 ? -9.657 -8.208 9.570 1.00 88.31 91 ARG A C 1
ATOM 673 O O . ARG A 1 91 ? -8.718 -8.182 8.787 1.00 88.31 91 ARG A O 1
ATOM 680 N N . ALA A 1 92 ? -10.930 -8.096 9.192 1.00 89.31 92 ALA A N 1
ATOM 681 C CA . ALA A 1 92 ? -11.332 -7.982 7.792 1.00 89.31 92 ALA A CA 1
ATOM 682 C C . ALA A 1 92 ? -10.699 -6.758 7.108 1.00 89.31 92 ALA A C 1
ATOM 684 O O . ALA A 1 92 ? -10.221 -6.857 5.983 1.00 89.31 92 ALA A O 1
ATOM 685 N N . HIS A 1 93 ? -10.625 -5.619 7.802 1.00 89.50 93 HIS A N 1
ATOM 686 C CA . HIS A 1 93 ? -9.970 -4.426 7.269 1.00 89.50 93 HIS A CA 1
ATOM 687 C C . HIS A 1 93 ? -8.451 -4.595 7.110 1.00 89.50 93 HIS A C 1
ATOM 689 O O . HIS A 1 93 ? -7.881 -4.127 6.127 1.00 89.50 93 HIS A O 1
ATOM 695 N N . ILE A 1 94 ? -7.785 -5.274 8.050 1.00 93.81 94 ILE A N 1
ATOM 696 C CA . ILE A 1 94 ? -6.355 -5.598 7.937 1.00 93.81 94 ILE A CA 1
ATOM 697 C C . ILE A 1 94 ? -6.107 -6.525 6.744 1.00 93.81 94 ILE A C 1
ATOM 699 O O . ILE A 1 94 ? -5.119 -6.343 6.033 1.00 93.81 94 ILE A O 1
ATOM 703 N N . ASP A 1 95 ? -6.981 -7.504 6.524 1.00 93.50 95 ASP A N 1
ATOM 704 C CA . ASP A 1 95 ? -6.842 -8.452 5.421 1.00 93.50 95 ASP A CA 1
ATOM 705 C C . ASP A 1 95 ? -7.079 -7.775 4.062 1.00 93.50 95 ASP A C 1
ATOM 707 O O . ASP A 1 95 ? -6.243 -7.927 3.170 1.00 93.50 95 ASP A O 1
ATOM 711 N N . ASP A 1 96 ? -8.108 -6.927 3.943 1.00 94.31 96 ASP A N 1
ATOM 712 C CA . ASP A 1 96 ? -8.351 -6.074 2.764 1.00 94.31 96 ASP A CA 1
ATOM 713 C C . ASP A 1 96 ? -7.163 -5.135 2.493 1.00 94.31 96 ASP A C 1
ATOM 715 O O . ASP A 1 96 ? -6.673 -5.037 1.368 1.00 94.31 96 ASP A O 1
ATOM 719 N N . LEU A 1 97 ? -6.613 -4.492 3.528 1.00 93.44 97 LEU A N 1
ATOM 720 C CA . LEU A 1 97 ? -5.455 -3.613 3.361 1.00 93.44 97 LEU A CA 1
ATOM 721 C C . LEU A 1 97 ? -4.209 -4.385 2.898 1.00 93.44 97 LEU A C 1
ATOM 723 O O . LEU A 1 97 ? -3.460 -3.909 2.043 1.00 93.44 97 LEU A O 1
ATOM 727 N N . ARG A 1 98 ? -3.989 -5.587 3.439 1.00 95.25 98 ARG A N 1
ATOM 728 C CA . ARG A 1 98 ? -2.894 -6.473 3.018 1.00 95.25 98 ARG A CA 1
ATOM 729 C C . ARG A 1 98 ? -3.051 -6.933 1.578 1.00 95.25 98 ARG A C 1
ATOM 731 O O . ARG A 1 98 ? -2.043 -7.078 0.890 1.00 95.25 98 ARG A O 1
ATOM 738 N N . GLU A 1 99 ? -4.274 -7.198 1.143 1.00 95.25 99 GLU A N 1
ATOM 739 C CA . GLU A 1 99 ? -4.572 -7.567 -0.238 1.00 95.25 99 GLU A CA 1
ATOM 740 C C . GLU A 1 99 ? -4.284 -6.407 -1.190 1.00 95.25 99 GLU A C 1
ATOM 742 O O . GLU A 1 99 ? -3.462 -6.561 -2.090 1.00 95.25 99 GLU A O 1
ATOM 747 N N . ARG A 1 100 ? -4.785 -5.204 -0.889 1.00 93.81 100 ARG A N 1
ATOM 748 C CA . ARG A 1 100 ? -4.485 -3.998 -1.681 1.00 93.81 100 ARG A CA 1
ATOM 749 C C . ARG A 1 100 ? -2.992 -3.708 -1.774 1.00 93.81 100 ARG A C 1
ATOM 751 O O . ARG A 1 100 ? -2.500 -3.344 -2.838 1.00 93.81 100 ARG A O 1
ATOM 758 N N . MET A 1 101 ? -2.257 -3.878 -0.675 1.00 93.25 101 MET A N 1
ATOM 759 C CA . MET A 1 101 ? -0.802 -3.719 -0.679 1.00 93.25 101 MET A CA 1
ATOM 760 C C . MET A 1 101 ? -0.104 -4.753 -1.567 1.00 93.25 101 MET A C 1
ATOM 762 O O . MET A 1 101 ? 0.865 -4.411 -2.243 1.00 93.25 101 MET A O 1
ATOM 766 N N . ARG A 1 102 ? -0.570 -6.009 -1.568 1.00 94.88 102 ARG A N 1
ATOM 767 C CA . ARG A 1 102 ? -0.037 -7.055 -2.453 1.00 94.88 102 ARG A CA 1
ATOM 768 C C . ARG A 1 102 ? -0.310 -6.724 -3.916 1.00 94.88 102 ARG A C 1
ATOM 770 O O . ARG A 1 102 ? 0.616 -6.798 -4.719 1.00 94.88 102 ARG A O 1
ATOM 777 N N . ASP A 1 103 ? -1.520 -6.283 -4.235 1.00 94.62 103 ASP A N 1
ATOM 778 C CA . ASP A 1 103 ? -1.896 -5.902 -5.598 1.00 94.62 103 ASP A CA 1
ATOM 779 C C . ASP A 1 103 ? -1.078 -4.706 -6.095 1.00 94.62 103 ASP A C 1
ATOM 781 O O . ASP A 1 103 ? -0.551 -4.727 -7.208 1.00 94.62 103 ASP A O 1
ATOM 785 N N . GLN A 1 104 ? -0.892 -3.688 -5.247 1.00 94.19 104 GLN A N 1
ATOM 786 C CA . GLN A 1 104 ? -0.030 -2.543 -5.549 1.00 94.19 104 GLN A CA 1
ATOM 787 C C . GLN A 1 104 ? 1.427 -2.964 -5.752 1.00 94.19 104 GLN A C 1
ATOM 789 O O . GLN A 1 104 ? 2.052 -2.552 -6.727 1.00 94.19 104 GLN A O 1
ATOM 794 N N . ALA A 1 105 ? 1.970 -3.810 -4.871 1.00 93.88 105 ALA A N 1
ATOM 795 C CA . ALA A 1 105 ? 3.332 -4.314 -5.012 1.00 93.88 105 ALA A CA 1
ATOM 796 C C . ALA A 1 105 ? 3.512 -5.099 -6.320 1.00 93.88 105 ALA A C 1
ATOM 798 O O . ALA A 1 105 ? 4.523 -4.934 -7.002 1.00 93.88 105 ALA A O 1
ATOM 799 N N . GLN A 1 106 ? 2.520 -5.903 -6.707 1.00 94.12 106 GLN A N 1
ATOM 800 C CA . GLN A 1 106 ? 2.550 -6.666 -7.950 1.00 94.12 106 GLN A CA 1
ATOM 801 C C . GLN A 1 106 ? 2.432 -5.768 -9.189 1.00 94.12 106 GLN A C 1
ATOM 803 O O . GLN A 1 106 ? 3.159 -5.972 -10.164 1.00 94.12 106 GLN A O 1
ATOM 808 N N . ALA A 1 107 ? 1.580 -4.742 -9.146 1.00 94.06 107 ALA A N 1
ATOM 809 C CA . ALA A 1 107 ? 1.466 -3.753 -10.216 1.00 94.06 107 ALA A CA 1
ATOM 810 C C . ALA A 1 107 ? 2.777 -2.970 -10.403 1.00 94.06 107 ALA A C 1
ATOM 812 O O . ALA A 1 107 ? 3.285 -2.880 -11.522 1.00 94.06 107 ALA A O 1
ATOM 813 N N . HIS A 1 108 ? 3.371 -2.484 -9.308 1.00 93.81 108 HIS A N 1
ATOM 814 C CA . HIS A 1 108 ? 4.655 -1.784 -9.344 1.00 93.81 108 HIS A CA 1
ATOM 815 C C . HIS A 1 108 ? 5.797 -2.690 -9.808 1.00 93.81 108 HIS A C 1
ATOM 817 O O . HIS A 1 108 ? 6.624 -2.260 -10.607 1.00 93.81 108 HIS A O 1
ATOM 823 N N . ALA A 1 109 ? 5.833 -3.955 -9.380 1.00 94.62 109 ALA A N 1
ATOM 824 C CA . ALA A 1 109 ? 6.819 -4.914 -9.874 1.00 94.62 109 ALA A CA 1
ATOM 825 C C . ALA A 1 109 ? 6.699 -5.121 -11.395 1.00 94.62 109 ALA A C 1
ATOM 827 O O . ALA A 1 109 ? 7.714 -5.172 -12.091 1.00 94.62 109 ALA A O 1
ATOM 828 N N . GLY A 1 110 ? 5.472 -5.183 -11.926 1.00 95.06 110 GLY A N 1
ATOM 829 C CA . GLY A 1 110 ? 5.227 -5.270 -13.366 1.00 95.06 110 GLY A CA 1
ATOM 830 C C . GLY A 1 110 ? 5.669 -4.021 -14.135 1.00 95.06 110 GLY A C 1
ATOM 831 O O . GLY A 1 110 ? 6.241 -4.133 -15.220 1.00 95.06 110 GLY A O 1
ATOM 832 N N . GLU A 1 111 ? 5.442 -2.833 -13.575 1.00 95.62 111 GLU A N 1
ATOM 833 C CA . GLU A 1 111 ? 5.889 -1.564 -14.159 1.00 95.62 111 GLU A CA 1
ATOM 834 C C . GLU A 1 111 ? 7.417 -1.452 -14.178 1.00 95.62 111 GLU A C 1
ATOM 836 O O . GLU A 1 111 ? 7.998 -1.165 -15.225 1.00 95.62 111 GLU A O 1
ATOM 841 N N . VAL A 1 112 ? 8.074 -1.772 -13.058 1.00 97.00 112 VAL A N 1
ATOM 842 C CA . VAL A 1 112 ? 9.539 -1.801 -12.969 1.00 97.00 112 VAL A CA 1
ATOM 843 C C . VAL A 1 112 ? 10.112 -2.785 -13.984 1.00 97.00 112 VAL A C 1
ATOM 845 O O . VAL A 1 112 ? 10.995 -2.408 -14.745 1.00 97.00 112 VAL A O 1
ATOM 848 N N . ALA A 1 113 ? 9.570 -4.004 -14.076 1.00 96.38 113 ALA A N 1
ATOM 849 C CA . ALA A 1 113 ? 10.039 -4.997 -15.042 1.00 96.38 113 ALA A CA 1
ATOM 850 C C . ALA A 1 113 ? 9.924 -4.507 -16.498 1.00 96.38 113 ALA A C 1
ATOM 852 O O . ALA A 1 113 ? 10.844 -4.713 -17.292 1.00 96.38 113 ALA A O 1
ATOM 853 N N . ARG A 1 114 ? 8.828 -3.820 -16.851 1.00 96.56 114 ARG A N 1
ATOM 854 C CA . ARG A 1 114 ? 8.658 -3.221 -18.186 1.00 96.56 114 ARG A CA 1
ATOM 855 C C . ARG A 1 114 ? 9.674 -2.116 -18.456 1.00 96.56 114 ARG A C 1
ATOM 857 O O . ARG A 1 114 ? 10.283 -2.112 -19.523 1.00 96.56 114 ARG A O 1
ATOM 864 N N . LEU A 1 115 ? 9.868 -1.200 -17.507 1.00 97.06 115 LEU A N 1
ATOM 865 C CA . LEU A 1 115 ? 10.838 -0.112 -17.650 1.00 97.06 115 LEU A CA 1
ATOM 866 C C . LEU A 1 115 ? 12.268 -0.649 -17.758 1.00 97.06 115 LEU A C 1
ATOM 868 O O . LEU A 1 115 ? 13.028 -0.187 -18.606 1.00 97.06 115 LEU A O 1
ATOM 872 N N . THR A 1 116 ? 12.622 -1.657 -16.959 1.00 97.50 116 THR A N 1
ATOM 873 C CA . THR A 1 116 ? 13.922 -2.329 -17.050 1.00 97.50 116 THR A CA 1
ATOM 874 C C . THR A 1 116 ? 14.124 -2.959 -18.426 1.00 97.50 116 THR A C 1
ATOM 876 O O . THR A 1 116 ? 15.166 -2.734 -19.033 1.00 97.50 116 THR A O 1
ATOM 879 N N . ALA A 1 117 ? 13.122 -3.659 -18.968 1.00 97.19 117 ALA A N 1
ATOM 880 C CA . ALA A 1 117 ? 13.213 -4.242 -20.307 1.00 97.19 117 ALA A CA 1
ATOM 881 C C . ALA A 1 117 ? 13.409 -3.176 -21.401 1.00 97.19 117 ALA A C 1
ATOM 883 O O . ALA A 1 117 ? 14.255 -3.344 -22.276 1.00 97.19 117 ALA A O 1
ATOM 884 N N . MET A 1 118 ? 12.687 -2.051 -21.326 1.00 97.50 118 MET A N 1
ATOM 885 C CA . MET A 1 118 ? 12.856 -0.938 -22.270 1.00 97.50 118 MET A CA 1
ATOM 886 C C . MET A 1 118 ? 14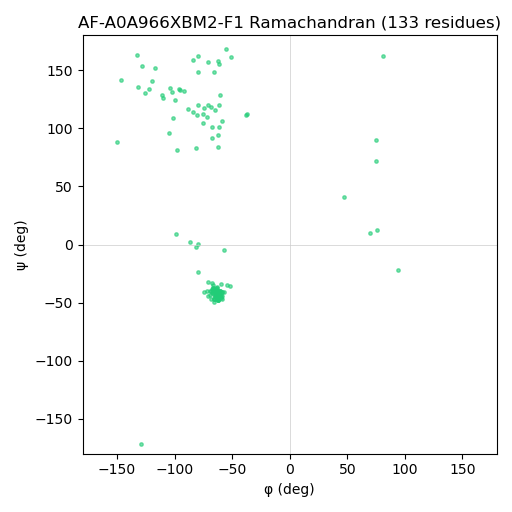.253 -0.309 -22.196 1.00 97.50 118 MET A C 1
ATOM 888 O O . MET A 1 118 ? 14.826 0.043 -23.228 1.00 97.50 118 MET A O 1
ATOM 892 N N . LEU A 1 119 ? 14.801 -0.152 -20.988 1.00 97.75 119 LEU A N 1
ATOM 893 C CA . LEU A 1 119 ? 16.154 0.372 -20.799 1.00 97.75 119 LEU A CA 1
ATOM 894 C C . LEU A 1 119 ? 17.211 -0.594 -21.338 1.00 97.75 119 LEU A C 1
ATOM 896 O O . LEU A 1 119 ? 18.160 -0.144 -21.979 1.00 97.75 119 LEU A O 1
ATOM 900 N N . ASP A 1 120 ? 17.036 -1.898 -21.126 1.00 97.56 120 ASP A N 1
ATOM 901 C CA . ASP A 1 120 ? 17.934 -2.918 -21.670 1.00 97.56 120 ASP A CA 1
ATOM 902 C C . ASP A 1 120 ? 17.905 -2.946 -23.202 1.00 97.56 120 ASP A C 1
ATOM 904 O O . ASP A 1 120 ? 18.964 -3.008 -23.829 1.00 97.56 120 ASP A O 1
ATOM 908 N N . ASP A 1 121 ? 16.727 -2.840 -23.819 1.00 97.50 121 ASP A N 1
ATOM 909 C CA . ASP A 1 121 ? 16.607 -2.754 -25.278 1.00 97.50 121 ASP A CA 1
ATOM 910 C C . ASP A 1 121 ? 17.268 -1.490 -25.826 1.00 97.50 121 ASP A C 1
ATOM 912 O O . ASP A 1 121 ? 18.063 -1.563 -26.767 1.00 97.50 121 ASP A O 1
ATOM 916 N N . ARG A 1 122 ? 17.023 -0.332 -25.200 1.00 96.75 122 ARG A N 1
ATOM 917 C CA . ARG A 1 122 ? 17.651 0.923 -25.631 1.00 96.75 122 ARG A CA 1
ATOM 918 C C . ARG A 1 122 ? 19.169 0.882 -25.474 1.00 96.75 122 ARG A C 1
ATOM 920 O O . ARG A 1 122 ? 19.886 1.425 -26.312 1.00 96.75 122 ARG A O 1
ATOM 927 N N . ARG A 1 123 ? 19.665 0.235 -24.420 1.00 97.50 123 ARG A N 1
ATOM 928 C CA . ARG A 1 123 ? 21.097 0.034 -24.196 1.00 97.50 123 ARG A CA 1
ATOM 929 C C . ARG A 1 123 ? 21.719 -0.840 -25.286 1.00 97.50 123 ARG A C 1
ATOM 931 O O . ARG A 1 123 ? 22.766 -0.469 -25.801 1.00 97.50 123 ARG A O 1
ATOM 938 N N . ARG A 1 124 ? 21.062 -1.935 -25.687 1.00 96.56 124 ARG A N 1
ATOM 939 C CA . ARG A 1 124 ? 21.527 -2.781 -26.805 1.00 96.56 124 ARG A CA 1
ATOM 940 C C . ARG A 1 124 ? 21.620 -1.999 -28.112 1.00 96.56 124 ARG A C 1
ATOM 942 O O . ARG A 1 124 ? 22.615 -2.114 -28.812 1.00 96.56 124 ARG A O 1
ATOM 949 N N . GLU A 1 125 ? 2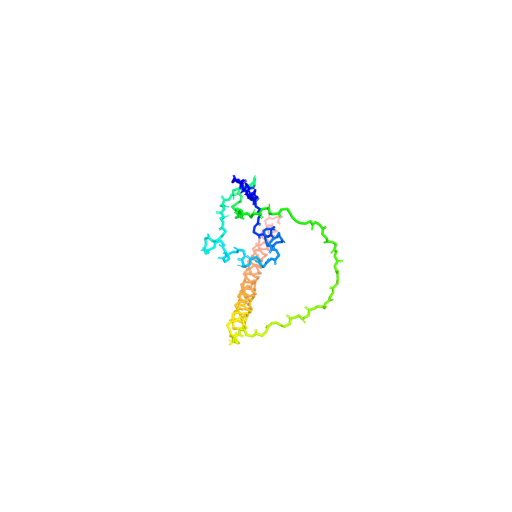0.620 -1.172 -28.409 1.00 95.75 125 GLU A N 1
ATOM 950 C CA . GLU A 1 125 ? 20.623 -0.332 -29.612 1.00 95.75 125 GLU A CA 1
ATOM 951 C C . GLU A 1 125 ? 21.801 0.656 -29.617 1.00 95.75 125 GLU A C 1
ATOM 953 O O . GLU A 1 125 ? 22.461 0.837 -30.638 1.00 95.75 125 GLU A O 1
ATOM 958 N N . VAL A 1 126 ? 22.104 1.264 -28.465 1.00 97.00 126 VAL A N 1
ATOM 959 C CA . VAL A 1 126 ? 23.273 2.143 -28.313 1.00 97.00 126 VAL A CA 1
ATOM 960 C C . VAL A 1 126 ? 24.579 1.367 -28.495 1.00 97.00 126 VAL A C 1
ATOM 962 O O . VAL A 1 126 ? 25.457 1.844 -29.213 1.00 97.00 126 VAL A O 1
ATOM 965 N N . ASP A 1 127 ? 24.702 0.181 -27.897 1.00 96.44 127 ASP A N 1
ATOM 966 C CA . ASP A 1 127 ? 25.893 -0.668 -28.025 1.00 96.44 127 ASP A CA 1
ATOM 967 C C . ASP A 1 127 ? 26.123 -1.096 -29.491 1.00 96.44 127 ASP A C 1
ATOM 969 O O . ASP A 1 127 ? 27.256 -1.081 -29.984 1.00 96.44 127 ASP A O 1
ATOM 973 N N . ASP A 1 128 ? 25.051 -1.423 -30.219 1.00 95.50 128 ASP A N 1
ATOM 974 C CA . ASP A 1 128 ? 25.114 -1.774 -31.640 1.00 95.50 128 ASP A CA 1
ATOM 975 C C . ASP A 1 128 ? 25.501 -0.573 -32.515 1.00 95.50 128 ASP A C 1
ATOM 977 O O . ASP A 1 128 ? 26.348 -0.710 -33.403 1.00 95.50 128 ASP A O 1
ATOM 981 N N . LEU A 1 129 ? 24.950 0.616 -32.245 1.00 95.19 129 LEU A N 1
ATOM 982 C CA . LEU A 1 129 ? 25.351 1.851 -32.928 1.00 95.19 129 LEU A CA 1
ATOM 983 C C . LEU A 1 129 ? 26.824 2.183 -32.674 1.00 95.19 129 LEU A C 1
ATOM 985 O O . LEU A 1 129 ? 27.539 2.526 -33.615 1.00 95.19 129 LEU A O 1
ATOM 989 N N . HIS A 1 130 ? 27.293 2.042 -31.433 1.00 95.06 130 HIS A N 1
ATOM 990 C CA . HIS A 1 130 ? 28.694 2.267 -31.086 1.00 95.06 130 HIS A CA 1
ATOM 991 C C . HIS A 1 130 ? 29.615 1.329 -31.870 1.00 95.06 130 HIS A C 1
ATOM 993 O O . HIS A 1 130 ? 30.565 1.781 -32.505 1.00 95.06 130 HIS A O 1
ATOM 999 N N . ARG A 1 131 ? 29.268 0.036 -31.938 1.00 95.75 131 ARG A N 1
ATOM 1000 C CA . ARG A 1 131 ? 30.017 -0.958 -32.720 1.00 95.75 131 ARG A CA 1
ATOM 1001 C C . ARG A 1 131 ? 30.076 -0.618 -34.214 1.00 95.75 131 ARG A C 1
ATOM 1003 O O . ARG A 1 131 ? 31.070 -0.943 -34.857 1.00 95.75 131 ARG A O 1
ATOM 1010 N N . ILE A 1 132 ? 29.027 -0.018 -34.781 1.00 94.81 132 ILE A N 1
ATOM 1011 C CA . ILE A 1 132 ? 29.012 0.410 -36.191 1.00 94.81 132 ILE A CA 1
ATOM 1012 C C . ILE A 1 132 ? 29.910 1.633 -36.403 1.00 94.81 132 ILE A C 1
ATOM 1014 O O . ILE A 1 132 ? 30.593 1.700 -37.417 1.00 94.81 132 ILE A O 1
ATOM 1018 N N . VAL A 1 133 ? 29.914 2.585 -35.467 1.00 92.88 133 VAL A N 1
ATOM 1019 C CA . VAL A 1 133 ? 30.740 3.803 -35.551 1.00 92.88 133 VAL A CA 1
ATOM 1020 C C . VAL A 1 133 ? 32.232 3.505 -35.358 1.00 92.88 133 VAL A C 1
ATOM 1022 O O . VAL A 1 133 ? 33.066 4.175 -35.957 1.00 92.88 133 VAL A O 1
ATOM 1025 N N . GLU A 1 134 ? 32.578 2.508 -34.543 1.00 88.69 134 GLU A N 1
ATOM 1026 C CA . GLU A 1 134 ? 33.969 2.109 -34.275 1.00 88.69 134 GLU A CA 1
ATOM 1027 C C . GLU A 1 134 ? 34.597 1.203 -35.354 1.00 88.69 134 GLU A C 1
ATOM 1029 O O . GLU A 1 134 ? 35.767 0.832 -35.228 1.00 88.69 134 GLU A O 1
ATOM 1034 N N . ARG A 1 135 ? 33.844 0.820 -36.391 1.00 66.25 135 ARG A N 1
ATOM 1035 C CA . ARG A 1 135 ? 34.282 -0.092 -37.457 1.00 66.25 135 ARG A CA 1
ATOM 1036 C C . ARG A 1 135 ? 34.617 0.647 -38.747 1.00 66.25 135 ARG A C 1
ATOM 1038 O O . ARG A 1 135 ? 35.598 0.219 -39.396 1.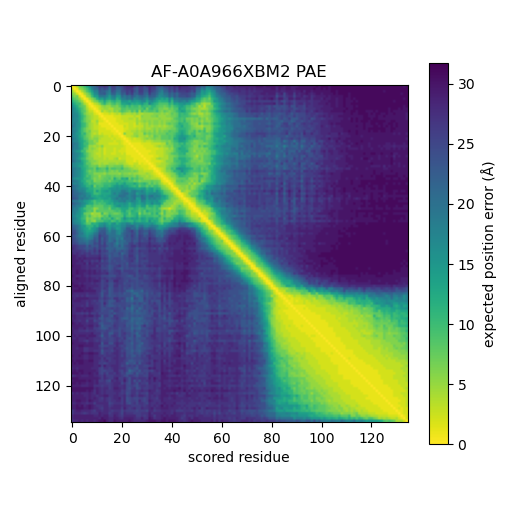00 66.25 135 ARG A O 1
#

Nearest PDB structures (foldseek):
  6y2d-assembly2_B  TM=3.262E-01  e=1.082E+00  Homo sapiens
  5x11-assembly3_D  TM=4.317E-01  e=3.759E+00  Bacillus spizizenii str. W23

Solvent-accessible surface area (backbone atoms only — not comparable to full-atom values): 8258 Å² total; per-residue (Å²): 134,82,81,79,78,68,50,58,45,75,31,44,51,66,55,43,13,63,76,68,74,42,54,53,65,56,49,52,48,33,40,72,68,66,78,32,57,66,45,84,39,69,44,100,84,74,45,82,41,61,26,31,44,41,73,57,75,91,73,75,97,72,83,88,83,83,86,90,79,90,75,85,76,86,88,73,83,84,77,75,63,64,65,62,49,50,53,49,52,51,50,52,50,52,50,53,52,53,48,55,50,49,53,50,52,53,52,50,49,52,51,51,53,50,52,51,50,53,50,52,52,54,48,51,53,50,52,52,50,49,58,60,74,76,105

Radius of gyration: 29.18 Å; Cα contacts (8 Å, |Δi|>4): 81; chains: 1; bounding box: 60×38×92 Å

Sequence (135 aa):
MLNDDVQTRLVTVTEAATIMQCSVETVRRRLRSGTLTGRRDVNGTGREVWSVAVPVTPSPRVEPAPEHARTASPDAPDAPDGSTVLVGALRAHIDDLRERMRDQAQAHAGEVARLTAMLDDRRREVDDLHRIVER

Foldseek 3Di:
DDPPPQQWDFDALVVLCVQVVHDSVVSVVCCVVVVWPWDFDQPPVRDTTITIGDRPPDDDDDDDDDDDDPDDDDDDPDPPDPVVVVVVVVVVVVVVVVVVVVVVVVVVVVVVVVVVVVVVVVVVVVVVVVVVVVD

Secondary structure (DSSP, 8-state):
-------EEEEEHHHHHHHTTS-HHHHHHHHHTTSSEEEEEE-TTS-EEEEEEEE----------------PPP------SHHHHHHHHHHHHHHHHHHHHHHHHHHHHHHHHHHHHHHHHHHHHHHHHHHHHT-